Protein AF-A0A1S8SUA6-F1 (afdb_monomer_lite)

Secondary structure (DSSP, 8-state):
----PPPPPP-PPPP-SSS--TTS--------SS-----S-------SS-SS---------------------------------------TTSS-S-TT-PPPPBTTB-----------HHHHHHHHHHHHHSSSTT--HHHHHHHHHHHHHHHHHHHT--

Foldseek 3Di:
DDDDDDDDDDDPDDDDPPDDDPPDPDPPPDPPPDPPPDPDDDQADDDPVDPDDGDGPPDDDDDDDDDDDDDDDDDDDDDDDDDDDPPVPVPCVPPPPPVPPAQDADPPHGPPDDDDDDDDPVVVVVLVVCCVPDPDVPDDSVNVVVVVVVVVVVVVVVVVVD

Sequence (162 aa):
MNITTKKSKSKDQVKDDFSINEDEELDVSEFCDGEAKIEGELLRSFSFDSSDEPTEIFTNSATTSSITPNKVISTNDTSFNSAAHKDDILDHRTQKANPNGRTPSVDGEAFDMVRSYTLRRSTVRILGKIKVIHNDDNVYLNTIVDEAIRYYYEYLKNNLKE

Radius of gyration: 32.97 Å; chains: 1; bounding box: 61×47×100 Å

pLDDT: mean 71.67, std 18.87, range [33.62, 98.0]

Structure (mmCIF, N/CA/C/O backbone):
data_AF-A0A1S8SUA6-F1
#
_entry.id   AF-A0A1S8SUA6-F1
#
loop_
_atom_site.group_PDB
_atom_site.id
_atom_site.type_symbol
_atom_site.label_atom_id
_atom_site.label_alt_id
_atom_site.label_comp_id
_atom_site.label_asym_id
_atom_site.label_entity_id
_atom_site.label_seq_id
_atom_site.pdbx_PDB_ins_code
_atom_site.Cartn_x
_atom_site.Cartn_y
_atom_site.Cartn_z
_atom_site.occupancy
_atom_site.B_iso_or_equiv
_atom_site.auth_seq_id
_atom_site.auth_comp_id
_atom_site.auth_asym_id
_atom_site.auth_atom_id
_atom_site.pdbx_PDB_model_num
ATOM 1 N N . MET A 1 1 ? 31.626 5.457 47.640 1.00 42.56 1 MET A N 1
ATOM 2 C CA . MET A 1 1 ? 30.640 5.180 46.573 1.00 42.56 1 MET A CA 1
ATOM 3 C C . MET A 1 1 ? 31.157 3.990 45.779 1.00 42.56 1 MET A C 1
ATOM 5 O O . MET A 1 1 ? 32.195 4.124 45.149 1.00 42.56 1 MET A O 1
ATOM 9 N N . ASN A 1 2 ? 30.513 2.824 45.880 1.00 41.81 2 ASN A N 1
ATOM 10 C CA . ASN A 1 2 ? 30.948 1.618 45.166 1.00 41.81 2 ASN A CA 1
ATOM 11 C C . ASN A 1 2 ? 30.304 1.582 43.780 1.00 41.81 2 ASN A C 1
ATOM 13 O O . ASN A 1 2 ? 29.083 1.521 43.664 1.00 41.81 2 ASN A O 1
ATOM 17 N N . ILE A 1 3 ? 31.135 1.631 42.743 1.00 50.88 3 ILE A N 1
ATOM 18 C CA . ILE A 1 3 ? 30.717 1.640 41.343 1.00 50.88 3 ILE A CA 1
ATOM 19 C C . ILE A 1 3 ? 30.791 0.197 40.838 1.00 50.88 3 ILE A C 1
ATOM 21 O O . ILE A 1 3 ? 31.875 -0.343 40.633 1.00 50.88 3 ILE A O 1
ATOM 25 N N . THR A 1 4 ? 29.646 -0.463 40.680 1.00 53.03 4 THR A N 1
ATOM 26 C CA . THR A 1 4 ? 29.578 -1.807 40.091 1.00 53.03 4 THR A CA 1
ATOM 27 C C . THR A 1 4 ? 29.462 -1.694 38.573 1.00 53.03 4 THR A C 1
ATOM 29 O O . THR A 1 4 ? 28.428 -1.258 38.061 1.00 53.03 4 THR A O 1
ATOM 32 N N . THR A 1 5 ? 30.497 -2.094 37.837 1.00 57.16 5 THR A N 1
ATOM 33 C CA . THR A 1 5 ? 30.462 -2.197 36.372 1.00 57.16 5 THR A CA 1
ATOM 34 C C . THR A 1 5 ? 29.790 -3.509 35.952 1.00 57.16 5 THR A C 1
ATOM 36 O O . THR A 1 5 ? 30.146 -4.595 36.410 1.00 57.16 5 THR A O 1
ATOM 39 N N . LYS A 1 6 ? 28.766 -3.423 35.093 1.00 61.06 6 LYS A N 1
ATOM 40 C CA . LYS A 1 6 ? 28.078 -4.596 34.529 1.00 61.06 6 LYS A CA 1
ATOM 41 C C . LYS A 1 6 ? 28.933 -5.188 33.402 1.00 61.06 6 LYS A C 1
ATOM 43 O O . LYS A 1 6 ? 29.323 -4.464 32.492 1.00 61.06 6 LYS A O 1
ATOM 48 N N . LYS A 1 7 ? 29.207 -6.497 33.450 1.00 62.22 7 LYS A N 1
ATOM 49 C CA . LYS A 1 7 ? 29.920 -7.228 32.388 1.00 62.22 7 LYS A CA 1
ATOM 50 C C . LYS A 1 7 ? 29.068 -7.279 31.112 1.00 62.22 7 LYS A C 1
ATOM 52 O O . LYS A 1 7 ? 27.907 -7.688 31.169 1.00 62.22 7 LYS A O 1
ATOM 57 N N . SER A 1 8 ? 29.633 -6.865 29.978 1.00 64.44 8 SER A N 1
ATOM 58 C CA . SER A 1 8 ? 29.019 -7.001 28.654 1.00 64.44 8 SER A CA 1
ATOM 59 C C . SER A 1 8 ? 29.041 -8.467 28.209 1.00 64.44 8 SER A C 1
ATOM 61 O O . SER A 1 8 ? 30.018 -9.182 28.429 1.00 64.44 8 SER A O 1
ATOM 63 N N . LYS A 1 9 ? 27.945 -8.934 27.602 1.00 63.47 9 LYS A N 1
ATOM 64 C CA . LYS A 1 9 ? 27.905 -10.241 26.935 1.00 63.47 9 LYS A CA 1
ATOM 65 C C . LYS A 1 9 ? 28.775 -10.171 25.678 1.00 63.47 9 LYS A C 1
ATOM 67 O O . LYS A 1 9 ? 28.664 -9.202 24.926 1.00 63.47 9 LYS A O 1
ATOM 72 N N . SER A 1 10 ? 29.630 -11.170 25.468 1.00 62.88 10 SER A N 1
ATOM 73 C CA . SER A 1 10 ? 30.384 -11.326 24.224 1.00 62.88 10 SER A CA 1
ATOM 74 C C . SER A 1 10 ? 29.406 -11.439 23.056 1.00 62.88 10 SER A C 1
ATOM 76 O O . SER A 1 10 ? 28.459 -12.223 23.101 1.00 62.88 10 SER A O 1
ATOM 78 N N . LYS A 1 11 ? 29.611 -10.604 22.037 1.00 63.66 11 LYS A N 1
ATOM 79 C CA . LYS A 1 11 ? 28.944 -10.717 20.741 1.00 63.66 11 LYS A CA 1
ATOM 80 C C . LYS A 1 11 ? 29.489 -11.983 20.085 1.00 63.66 11 LYS A C 1
ATOM 82 O O . LYS A 1 11 ? 30.653 -11.993 19.693 1.00 63.66 11 LYS A O 1
ATOM 87 N N . ASP A 1 12 ? 28.677 -13.028 19.985 1.00 65.69 12 ASP A N 1
ATOM 88 C CA . ASP A 1 12 ? 28.942 -14.066 18.995 1.00 65.69 12 ASP A CA 1
ATOM 89 C C . ASP A 1 12 ? 28.887 -13.381 17.626 1.00 65.69 12 ASP A C 1
ATOM 91 O O . ASP A 1 12 ? 27.911 -12.699 17.297 1.00 65.69 12 ASP A O 1
ATOM 95 N N . GLN A 1 13 ? 29.994 -13.456 16.888 1.00 66.94 13 GLN A N 1
ATOM 96 C CA . GLN A 1 13 ? 30.097 -12.904 15.543 1.00 66.94 13 GLN A CA 1
ATOM 97 C C . GLN A 1 13 ? 29.067 -13.634 14.675 1.00 66.94 13 GLN A C 1
ATOM 99 O O . GLN A 1 13 ? 29.136 -14.853 14.513 1.00 66.94 13 GLN A O 1
ATOM 104 N N . VAL A 1 14 ? 28.084 -12.898 14.158 1.00 71.69 14 VAL A N 1
ATOM 105 C CA . VAL A 1 14 ? 27.184 -13.409 13.123 1.00 71.69 14 VAL A CA 1
ATOM 106 C C . VAL A 1 14 ? 28.064 -13.710 11.913 1.00 71.69 14 VAL A C 1
ATOM 108 O O . VAL A 1 14 ? 28.778 -12.817 11.461 1.00 71.69 14 VAL A O 1
ATOM 111 N N . LYS A 1 15 ? 28.075 -14.963 11.445 1.00 74.88 15 LYS A N 1
ATOM 112 C CA . LYS A 1 15 ? 28.763 -15.312 10.199 1.00 74.88 15 LYS A CA 1
ATOM 113 C C . LYS A 1 15 ? 28.097 -14.545 9.060 1.00 74.88 15 LYS A C 1
ATOM 115 O O . LYS A 1 15 ? 26.874 -14.574 8.933 1.00 74.88 15 LYS A O 1
ATOM 120 N N . ASP A 1 16 ? 28.906 -13.795 8.326 1.00 75.62 16 ASP A N 1
ATOM 121 C CA . ASP A 1 16 ? 28.473 -13.059 7.150 1.00 75.62 16 ASP A CA 1
ATOM 122 C C . ASP A 1 16 ? 28.481 -14.015 5.957 1.00 75.62 16 ASP A C 1
ATOM 124 O O . ASP A 1 16 ? 29.531 -14.299 5.391 1.00 75.62 16 ASP A O 1
ATOM 128 N N . ASP A 1 17 ? 27.308 -14.553 5.627 1.00 78.69 17 ASP A N 1
ATOM 129 C CA . ASP A 1 17 ? 27.114 -15.437 4.473 1.00 78.69 17 ASP A CA 1
ATOM 130 C C . ASP A 1 17 ? 26.848 -14.635 3.173 1.00 78.69 17 ASP A C 1
ATOM 132 O O . ASP A 1 17 ? 26.468 -15.216 2.157 1.00 78.69 17 ASP A O 1
ATOM 136 N N . PHE A 1 18 ? 26.991 -13.300 3.192 1.00 76.25 18 PHE A N 1
ATOM 137 C CA . PHE A 1 18 ? 26.746 -12.420 2.038 1.00 76.25 18 PHE A CA 1
ATOM 138 C C . PHE A 1 18 ? 28.018 -11.818 1.436 1.00 76.25 18 PHE A C 1
ATOM 140 O O . PHE A 1 18 ? 27.951 -11.213 0.364 1.00 76.25 18 PHE A O 1
ATOM 147 N N . SER A 1 19 ? 29.165 -11.946 2.103 1.00 76.12 19 SER A N 1
ATOM 148 C CA . SER A 1 19 ? 30.436 -11.493 1.546 1.00 76.12 19 SER A CA 1
ATOM 149 C C . SER A 1 19 ? 30.864 -12.422 0.412 1.00 76.12 19 SER A C 1
ATOM 151 O O . SER A 1 19 ? 30.968 -13.632 0.607 1.00 76.12 19 SER A O 1
ATOM 153 N N . ILE A 1 20 ? 31.128 -11.854 -0.762 1.00 71.44 20 ILE A N 1
ATOM 154 C CA . ILE A 1 20 ? 31.700 -12.593 -1.885 1.00 71.44 20 ILE A CA 1
ATOM 155 C C . ILE A 1 20 ? 33.173 -12.903 -1.578 1.00 71.44 20 ILE A C 1
ATOM 157 O O . ILE A 1 20 ? 33.940 -12.000 -1.244 1.00 71.44 20 ILE A O 1
ATOM 161 N N . ASN A 1 21 ? 33.559 -14.179 -1.627 1.00 72.38 21 ASN A N 1
ATOM 162 C CA . ASN A 1 21 ? 34.964 -14.564 -1.533 1.00 72.38 21 ASN A CA 1
ATOM 163 C C . ASN A 1 21 ? 35.607 -14.293 -2.892 1.00 72.38 21 ASN A C 1
ATOM 165 O O . ASN A 1 21 ? 35.329 -14.997 -3.856 1.00 72.38 21 ASN A O 1
ATOM 169 N N . GLU A 1 22 ? 36.462 -13.275 -2.971 1.00 68.88 22 GLU A N 1
ATOM 170 C CA . GLU A 1 22 ? 37.188 -12.935 -4.206 1.00 68.88 22 GLU A CA 1
ATOM 171 C C . GLU A 1 22 ? 38.165 -14.046 -4.647 1.00 68.88 22 GLU A C 1
ATOM 173 O O . GLU A 1 22 ? 38.602 -14.056 -5.794 1.00 68.88 22 GLU A O 1
ATOM 178 N N . ASP A 1 23 ? 38.457 -15.002 -3.758 1.00 72.69 23 ASP A N 1
ATOM 179 C CA . ASP A 1 23 ? 39.309 -16.167 -4.015 1.00 72.69 23 ASP A CA 1
ATOM 180 C C . ASP A 1 23 ? 38.529 -17.413 -4.494 1.00 72.69 23 ASP A C 1
ATOM 182 O O . ASP A 1 23 ? 39.141 -18.431 -4.821 1.00 72.69 23 ASP A O 1
ATOM 186 N N . GLU A 1 24 ? 37.188 -17.376 -4.511 1.00 68.50 24 GLU A N 1
ATOM 187 C CA . GLU A 1 24 ? 36.378 -18.450 -5.097 1.00 68.50 24 GLU A CA 1
ATOM 188 C C . GLU A 1 24 ? 36.282 -18.245 -6.612 1.00 68.50 24 GLU A C 1
ATOM 190 O O . GLU A 1 24 ? 35.724 -17.263 -7.101 1.00 68.50 24 GLU A O 1
ATOM 195 N N . GLU A 1 25 ? 36.845 -19.193 -7.361 1.00 65.75 25 GLU A N 1
ATOM 196 C CA . GLU A 1 25 ? 36.765 -19.261 -8.817 1.00 65.75 25 GLU A CA 1
ATOM 197 C C . GLU A 1 25 ? 35.296 -19.484 -9.217 1.00 65.75 25 GLU A C 1
ATOM 199 O O . GLU A 1 25 ? 34.769 -20.596 -9.192 1.00 65.75 25 GLU A O 1
ATOM 204 N N . LEU A 1 26 ? 34.590 -18.387 -9.491 1.00 63.94 26 LEU A N 1
ATOM 205 C CA . LEU A 1 26 ? 33.241 -18.416 -10.035 1.00 63.94 26 LEU A CA 1
ATOM 206 C C . LEU A 1 26 ? 33.322 -18.890 -11.488 1.00 63.94 26 LEU A C 1
ATOM 208 O O . LEU A 1 26 ? 34.063 -18.304 -12.279 1.00 63.94 26 LEU A O 1
ATOM 212 N N . ASP A 1 27 ? 32.503 -19.876 -11.858 1.00 62.91 27 ASP A N 1
ATOM 213 C CA . ASP A 1 27 ? 32.168 -20.138 -13.259 1.00 62.91 27 ASP A CA 1
ATOM 214 C C . ASP A 1 27 ? 31.443 -18.899 -13.809 1.00 62.91 27 ASP A C 1
ATOM 216 O O . ASP A 1 27 ? 30.215 -18.767 -13.762 1.00 62.91 27 ASP A O 1
ATOM 220 N N . VAL A 1 28 ? 32.224 -17.932 -14.291 1.00 62.66 28 VAL A N 1
ATOM 221 C CA . VAL A 1 28 ? 31.728 -16.806 -15.069 1.00 62.66 28 VAL A CA 1
ATOM 222 C C . VAL A 1 28 ? 31.131 -17.414 -16.328 1.00 62.66 28 VAL A C 1
ATOM 224 O O . VAL A 1 28 ? 31.843 -17.937 -17.181 1.00 62.66 28 VAL A O 1
ATOM 227 N N . SER A 1 29 ? 29.804 -17.374 -16.436 1.00 58.72 29 SER A N 1
ATOM 228 C CA . SER A 1 29 ? 29.119 -17.664 -17.694 1.00 58.72 29 SER A CA 1
ATOM 229 C C . SER A 1 29 ? 29.459 -16.549 -18.678 1.00 58.72 29 SER A C 1
ATOM 231 O O . SER A 1 29 ? 28.743 -15.556 -18.795 1.00 58.72 29 SER A O 1
ATOM 233 N N . GLU A 1 30 ? 30.612 -16.677 -19.323 1.00 60.75 30 GLU A N 1
ATOM 234 C CA . GLU A 1 30 ? 31.035 -15.812 -20.407 1.00 60.75 30 GLU A CA 1
ATOM 235 C C . GLU A 1 30 ? 30.127 -16.098 -21.606 1.00 60.75 30 GLU A C 1
ATOM 237 O O . GLU A 1 30 ? 29.995 -17.238 -22.059 1.00 60.75 30 GLU A O 1
ATOM 242 N N . PHE A 1 31 ? 29.448 -15.065 -22.103 1.00 61.28 31 PHE A N 1
ATOM 243 C CA . PHE A 1 31 ? 28.787 -15.155 -23.396 1.00 61.28 31 PHE A CA 1
ATOM 244 C C . PHE A 1 31 ? 29.890 -15.323 -24.439 1.00 61.28 31 PHE A C 1
ATOM 246 O O . PHE A 1 31 ? 30.657 -14.396 -24.682 1.00 61.28 31 PHE A O 1
ATOM 253 N N . CYS A 1 32 ? 30.013 -16.517 -25.019 1.00 60.25 32 CYS A N 1
ATOM 254 C CA . CYS A 1 32 ? 30.946 -16.728 -26.114 1.00 60.25 32 CYS A CA 1
ATOM 255 C C . CYS A 1 32 ? 30.524 -15.845 -27.295 1.00 60.25 32 CYS A C 1
ATOM 257 O O . CYS A 1 32 ? 29.501 -16.110 -27.927 1.00 60.25 32 CYS A O 1
ATOM 259 N N . ASP A 1 33 ? 31.317 -14.819 -27.605 1.00 60.75 33 ASP A N 1
ATOM 260 C CA . ASP A 1 33 ? 31.206 -14.072 -28.857 1.00 60.75 33 ASP A CA 1
ATOM 261 C C . ASP A 1 33 ? 31.666 -14.977 -30.007 1.00 60.75 33 ASP A C 1
ATOM 263 O O . ASP A 1 33 ? 32.841 -15.073 -30.363 1.00 60.75 33 ASP A O 1
ATOM 267 N N . GLY A 1 34 ? 30.707 -15.713 -30.554 1.00 65.25 34 GLY A N 1
ATOM 268 C CA . GLY A 1 34 ? 30.869 -16.624 -31.673 1.00 65.25 34 GLY A CA 1
ATOM 269 C C . GLY A 1 34 ? 29.546 -17.317 -31.955 1.00 65.25 34 GLY A C 1
ATOM 270 O O . GLY A 1 34 ? 28.743 -17.520 -31.045 1.00 65.25 34 GLY A O 1
ATOM 271 N N . GLU A 1 35 ? 29.288 -17.657 -33.219 1.00 65.44 35 GLU A N 1
ATOM 272 C CA . GLU A 1 35 ? 28.088 -18.410 -33.583 1.00 65.44 35 GLU A CA 1
ATOM 273 C C . GLU A 1 35 ? 28.020 -19.679 -32.728 1.00 65.44 35 GLU A C 1
ATOM 275 O O . GLU A 1 35 ? 28.875 -20.565 -32.832 1.00 65.44 35 GLU A O 1
ATOM 280 N N . ALA A 1 36 ? 27.021 -19.746 -31.844 1.00 64.31 36 ALA A N 1
ATOM 281 C CA . ALA A 1 36 ? 26.780 -20.931 -31.049 1.00 64.31 36 ALA A CA 1
ATOM 282 C C . ALA A 1 36 ? 26.624 -22.100 -32.021 1.00 64.31 36 ALA A C 1
ATOM 284 O O . ALA A 1 36 ? 25.762 -22.085 -32.904 1.00 64.31 36 ALA A O 1
ATOM 285 N N . LYS A 1 37 ? 27.475 -23.117 -31.884 1.00 66.88 37 LYS A N 1
ATOM 286 C CA . LYS A 1 37 ? 27.320 -24.360 -32.631 1.00 66.88 37 LYS A CA 1
ATOM 287 C C . LYS A 1 37 ? 26.146 -25.113 -32.016 1.00 66.88 37 LYS A C 1
ATOM 289 O O . LYS A 1 37 ? 26.324 -25.970 -31.158 1.00 66.88 37 LYS A O 1
ATOM 294 N N . ILE A 1 38 ? 24.937 -24.706 -32.386 1.00 71.38 38 ILE A N 1
ATOM 295 C CA . ILE A 1 38 ? 23.703 -25.320 -31.912 1.00 71.38 38 ILE A CA 1
ATOM 296 C C . ILE A 1 38 ? 23.584 -26.657 -32.645 1.00 71.38 38 ILE A C 1
ATOM 298 O O . ILE A 1 38 ? 23.389 -26.693 -33.859 1.00 71.38 38 ILE A O 1
ATOM 302 N N . GLU A 1 39 ? 23.757 -27.765 -31.928 1.00 78.06 39 GLU A N 1
ATOM 303 C CA . GLU A 1 39 ? 23.459 -29.088 -32.472 1.00 78.06 39 GLU A CA 1
ATOM 304 C C . GLU A 1 39 ? 21.936 -29.227 -32.615 1.00 78.06 39 GLU A C 1
ATOM 306 O O . GLU A 1 39 ? 21.202 -29.234 -31.629 1.00 78.06 39 GLU A O 1
ATOM 311 N N . GLY A 1 40 ? 21.450 -29.288 -33.856 1.00 74.56 40 GLY A N 1
ATOM 312 C CA . GLY A 1 40 ? 20.028 -29.423 -34.169 1.00 74.56 40 GLY A CA 1
ATOM 313 C C . GLY A 1 40 ? 19.704 -29.016 -35.606 1.00 74.56 40 GLY A C 1
ATOM 314 O O . GLY A 1 40 ? 20.490 -28.341 -36.268 1.00 74.56 40 GLY A O 1
ATOM 315 N N . GLU A 1 41 ? 18.544 -29.440 -36.105 1.00 80.00 41 GLU A N 1
ATOM 316 C CA . GLU A 1 41 ? 18.020 -28.987 -37.397 1.00 80.00 41 GLU A CA 1
ATOM 317 C C . GLU A 1 41 ? 17.271 -27.660 -37.200 1.00 80.00 41 GLU A C 1
ATOM 319 O O . GLU A 1 41 ? 16.347 -27.571 -36.388 1.00 80.00 41 GLU A O 1
ATOM 324 N N . LEU A 1 42 ? 17.682 -26.611 -37.917 1.00 77.00 42 LEU A N 1
ATOM 325 C CA . LEU A 1 42 ? 17.016 -25.310 -37.879 1.00 77.00 42 LEU A CA 1
ATOM 326 C C . LEU A 1 42 ? 15.617 -25.432 -38.492 1.00 77.00 42 LEU A C 1
ATOM 328 O O . LEU A 1 42 ? 15.482 -25.644 -39.693 1.00 77.00 42 LEU A O 1
ATOM 332 N N . LEU A 1 43 ? 14.579 -25.247 -37.678 1.00 78.50 43 LEU A N 1
ATOM 333 C CA . LEU A 1 43 ? 13.194 -25.344 -38.147 1.00 78.50 43 LEU A CA 1
ATOM 334 C C . LEU A 1 43 ? 12.691 -24.044 -38.789 1.00 78.50 43 LEU A C 1
ATOM 336 O O . LEU A 1 43 ? 11.890 -24.083 -39.719 1.00 78.50 43 LEU A O 1
ATOM 340 N N . ARG A 1 44 ? 13.123 -22.881 -38.281 1.00 70.81 44 ARG A N 1
ATOM 341 C CA . ARG A 1 44 ? 12.646 -21.566 -38.733 1.00 70.81 44 ARG A CA 1
ATOM 342 C C . ARG A 1 44 ? 13.612 -20.454 -38.334 1.00 70.81 44 ARG A C 1
ATOM 344 O O . ARG A 1 44 ? 14.172 -20.487 -37.242 1.00 70.81 44 ARG A O 1
ATOM 351 N N . SER A 1 45 ? 13.743 -19.439 -39.183 1.00 75.44 45 SER A N 1
ATOM 352 C CA . SER A 1 45 ? 14.466 -18.192 -38.902 1.00 75.44 45 SER A CA 1
ATOM 353 C C . SER A 1 45 ? 13.622 -16.991 -39.319 1.00 75.44 45 SER A C 1
ATOM 355 O O . SER A 1 45 ? 12.833 -17.096 -40.255 1.00 75.44 45 SER A O 1
ATOM 357 N N . PHE A 1 46 ? 13.808 -15.844 -38.670 1.00 76.88 46 PHE A N 1
ATOM 358 C CA . PHE A 1 46 ? 13.236 -14.570 -39.108 1.00 76.88 46 PHE A CA 1
ATOM 359 C C . PHE A 1 46 ? 14.349 -13.528 -39.254 1.00 76.88 46 PHE A C 1
ATOM 361 O O . PHE A 1 46 ? 15.339 -13.569 -38.526 1.00 76.88 46 PHE A O 1
ATOM 368 N N . SER A 1 47 ? 14.198 -12.619 -40.216 1.00 75.44 47 SER A N 1
ATOM 369 C CA . SER A 1 47 ? 15.120 -11.506 -40.458 1.00 75.44 47 SER A CA 1
ATOM 370 C C . SER A 1 47 ? 14.327 -10.207 -40.524 1.00 75.44 47 SER A C 1
ATOM 372 O O . SER A 1 47 ? 13.248 -10.179 -41.111 1.00 75.44 47 SER A O 1
ATOM 374 N N . PHE A 1 48 ? 14.864 -9.145 -39.924 1.00 64.44 48 PHE A N 1
ATOM 375 C CA . PHE A 1 48 ? 14.238 -7.820 -39.898 1.00 64.44 48 PHE A CA 1
ATOM 376 C C . PHE A 1 48 ? 14.536 -6.971 -41.143 1.00 64.44 48 PHE A C 1
ATOM 378 O O . PHE A 1 48 ? 13.871 -5.962 -41.347 1.00 64.44 48 PHE A O 1
ATOM 385 N N . ASP A 1 49 ? 15.487 -7.386 -41.986 1.00 68.50 49 ASP A N 1
ATOM 386 C CA . ASP A 1 49 ? 15.855 -6.658 -43.214 1.00 68.50 49 ASP A CA 1
ATOM 387 C C . ASP A 1 49 ? 15.025 -7.072 -44.444 1.00 68.50 49 ASP A C 1
ATOM 389 O O . ASP A 1 49 ? 15.167 -6.502 -45.526 1.00 68.50 49 ASP A O 1
ATOM 393 N N . SER A 1 50 ? 14.147 -8.069 -44.300 1.00 60.81 50 SER A N 1
ATOM 394 C CA . SER A 1 50 ? 13.202 -8.484 -45.338 1.00 60.81 50 SER A CA 1
ATOM 395 C C . SER A 1 50 ? 11.866 -7.785 -45.111 1.00 60.81 50 SER A C 1
ATOM 397 O O . SER A 1 50 ? 11.205 -8.021 -44.105 1.00 60.81 50 SER A O 1
ATOM 399 N N . SER A 1 51 ? 11.455 -6.948 -46.061 1.00 65.06 51 SER A N 1
ATOM 400 C CA . SER A 1 51 ? 10.168 -6.238 -46.044 1.00 65.06 51 SER A CA 1
ATOM 401 C C . SER A 1 51 ? 8.935 -7.145 -46.212 1.00 65.06 51 SER A C 1
ATOM 403 O O . SER A 1 51 ? 7.828 -6.618 -46.240 1.00 65.06 51 SER A O 1
ATOM 405 N N . ASP A 1 52 ? 9.083 -8.466 -46.324 1.00 61.59 52 ASP A N 1
ATOM 406 C CA . ASP A 1 52 ? 7.954 -9.383 -46.512 1.00 61.59 52 ASP A CA 1
ATOM 407 C C . ASP A 1 52 ? 7.974 -10.565 -45.532 1.00 61.59 52 ASP A C 1
ATOM 409 O O . ASP A 1 52 ? 9.036 -11.008 -45.083 1.00 61.59 52 ASP A O 1
ATOM 413 N N . GLU A 1 53 ? 6.747 -11.006 -45.225 1.00 62.31 53 GLU A N 1
ATOM 414 C CA . GLU A 1 53 ? 6.252 -11.980 -44.241 1.00 62.31 53 GLU A CA 1
ATOM 415 C C . GLU A 1 53 ? 7.152 -13.182 -43.882 1.00 62.31 53 GLU A C 1
ATOM 417 O O . GLU A 1 53 ? 7.956 -13.654 -44.688 1.00 62.31 53 GLU A O 1
ATOM 422 N N . PRO A 1 54 ? 6.987 -13.747 -42.664 1.00 55.19 54 PRO A N 1
ATOM 423 C CA . PRO A 1 54 ? 7.807 -14.858 -42.198 1.00 55.19 54 PRO A CA 1
ATOM 424 C C . PRO A 1 54 ? 7.664 -16.091 -43.102 1.00 55.19 54 PRO A C 1
ATOM 426 O O . PRO A 1 54 ? 6.605 -16.712 -43.174 1.00 55.19 54 PRO A O 1
ATOM 429 N N . THR A 1 55 ? 8.763 -16.496 -43.734 1.00 55.59 55 THR A N 1
ATOM 430 C CA . THR A 1 55 ? 8.839 -17.698 -44.567 1.00 55.59 55 THR A CA 1
ATOM 431 C C . THR A 1 55 ? 8.809 -18.969 -43.709 1.00 55.59 55 THR A C 1
ATOM 433 O O . THR A 1 55 ? 9.727 -19.259 -42.943 1.00 55.59 55 THR A O 1
ATOM 436 N N . GLU A 1 56 ? 7.730 -19.748 -43.828 1.00 55.53 56 GLU A N 1
ATOM 437 C CA . GLU A 1 56 ? 7.657 -21.131 -43.337 1.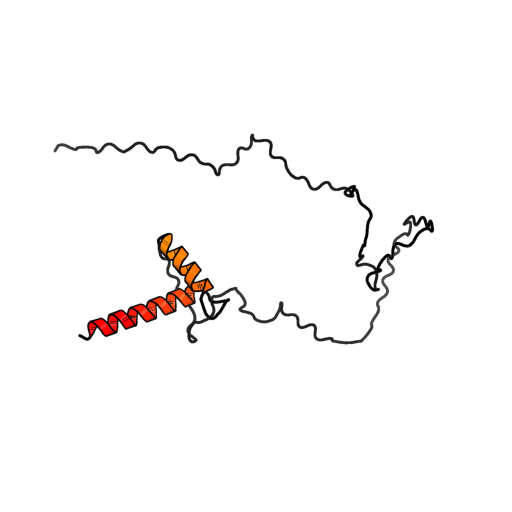00 55.53 56 GLU A CA 1
ATOM 438 C C . GLU A 1 56 ? 8.491 -22.022 -44.275 1.00 55.53 56 GLU A C 1
ATOM 440 O O . GLU A 1 56 ? 8.148 -22.199 -45.448 1.00 55.53 56 GLU A O 1
ATOM 445 N N . ILE A 1 57 ? 9.603 -22.580 -43.789 1.00 52.84 57 ILE A N 1
ATOM 446 C CA . ILE A 1 57 ? 10.383 -23.565 -44.546 1.00 52.84 57 ILE A CA 1
ATOM 447 C C . ILE A 1 57 ? 9.685 -24.918 -44.377 1.00 52.84 57 ILE A C 1
ATOM 449 O O . ILE A 1 57 ? 9.883 -25.614 -43.385 1.00 52.84 57 ILE A O 1
ATOM 453 N N . PHE A 1 58 ? 8.843 -25.303 -45.337 1.00 43.25 58 PHE A N 1
ATOM 454 C CA . PHE A 1 58 ? 8.306 -26.662 -45.378 1.00 43.25 58 PHE A CA 1
ATOM 455 C C . PHE A 1 58 ? 9.417 -27.631 -45.796 1.00 43.25 58 PHE A C 1
ATOM 457 O O . PHE A 1 58 ? 9.873 -27.628 -46.941 1.00 43.25 58 PHE A O 1
ATOM 464 N N . THR A 1 59 ? 9.850 -28.478 -44.864 1.00 39.81 59 THR A N 1
ATOM 465 C CA . THR A 1 59 ? 10.793 -29.566 -45.117 1.00 39.81 59 THR A CA 1
ATOM 466 C C . THR A 1 59 ? 10.134 -30.646 -45.968 1.00 39.81 59 THR A C 1
ATOM 468 O O . THR A 1 59 ? 9.511 -31.569 -45.462 1.00 39.81 59 THR A O 1
ATOM 471 N N . ASN A 1 60 ? 10.308 -30.559 -47.287 1.00 41.44 60 ASN A N 1
ATOM 472 C CA . ASN A 1 60 ? 10.191 -31.708 -48.178 1.00 41.44 60 ASN A CA 1
ATOM 473 C C . ASN A 1 60 ? 11.384 -31.721 -49.139 1.00 41.44 60 ASN A C 1
ATOM 475 O O . ASN A 1 60 ? 11.440 -30.965 -50.099 1.00 41.44 60 ASN A O 1
ATOM 479 N N . SER A 1 61 ? 12.336 -32.588 -48.792 1.00 40.75 61 SER A N 1
ATOM 480 C CA . SER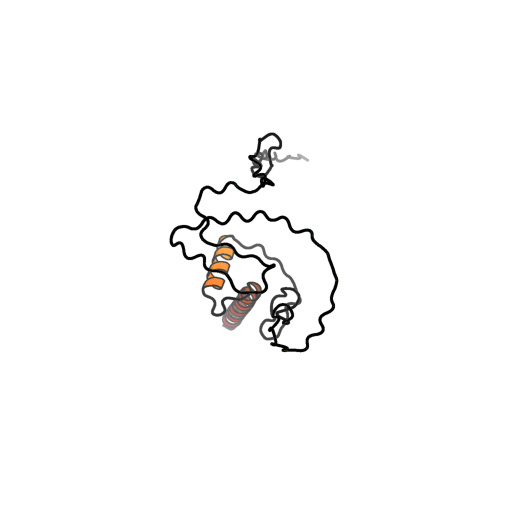 A 1 61 ? 13.397 -33.214 -49.589 1.00 40.75 61 SER A CA 1
ATOM 481 C C . SER A 1 61 ? 13.938 -32.489 -50.837 1.00 40.75 61 SER A C 1
ATOM 483 O O . SER A 1 61 ? 13.276 -32.375 -51.863 1.00 40.75 61 SER A O 1
ATOM 485 N N . ALA A 1 62 ? 15.240 -32.194 -50.747 1.00 42.91 62 ALA A N 1
ATOM 486 C CA . ALA A 1 62 ? 16.219 -32.063 -51.824 1.00 42.91 62 ALA A CA 1
ATOM 487 C C . ALA A 1 62 ? 15.985 -30.959 -52.868 1.00 42.91 62 ALA A C 1
ATOM 489 O O . ALA A 1 62 ? 15.308 -31.163 -53.866 1.00 42.91 62 ALA A O 1
ATOM 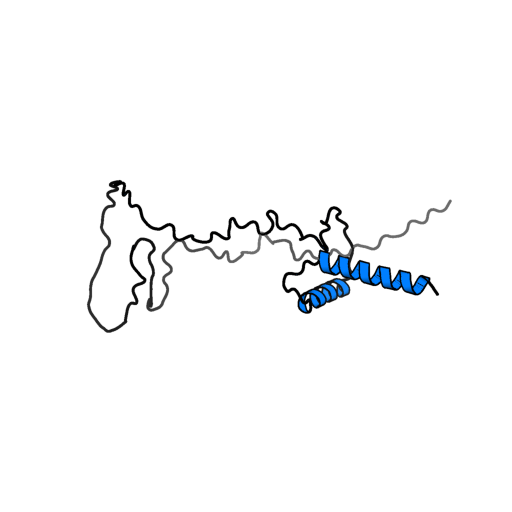490 N N . THR A 1 63 ? 16.722 -29.851 -52.735 1.00 33.62 63 THR A N 1
ATOM 491 C CA . THR A 1 63 ? 17.614 -29.359 -53.802 1.00 33.62 63 THR A CA 1
ATOM 492 C C . THR A 1 63 ? 18.671 -28.441 -53.188 1.00 33.62 63 THR A C 1
ATOM 494 O O . THR A 1 63 ? 18.376 -27.449 -52.531 1.00 33.62 63 THR A O 1
ATOM 497 N N . THR A 1 64 ? 19.924 -28.819 -53.409 1.00 46.50 64 THR A N 1
ATOM 498 C CA . THR A 1 64 ? 21.137 -28.032 -53.198 1.00 46.50 64 THR A CA 1
ATOM 499 C C . THR A 1 64 ? 21.035 -26.645 -53.829 1.00 46.50 64 THR A C 1
ATOM 501 O O . THR A 1 64 ? 20.971 -26.544 -55.051 1.00 46.50 64 THR A O 1
ATOM 504 N N . SER A 1 65 ? 21.138 -25.597 -53.018 1.00 36.03 65 SER A N 1
ATOM 505 C CA . SER A 1 65 ? 21.508 -24.262 -53.490 1.00 36.03 65 SER A CA 1
ATOM 506 C C . SER A 1 65 ? 22.443 -23.629 -52.471 1.00 36.03 65 SER A C 1
ATOM 508 O O . SER A 1 65 ? 22.026 -23.086 -51.454 1.00 36.03 65 SER A O 1
ATOM 510 N N . SER A 1 66 ? 23.737 -23.745 -52.750 1.00 44.78 66 SER A N 1
ATOM 511 C CA . SER A 1 66 ? 24.786 -22.931 -52.152 1.00 44.78 66 SER A CA 1
ATOM 512 C C . SER A 1 66 ? 24.480 -21.453 -52.395 1.00 44.78 66 SER A C 1
ATOM 514 O O . SER A 1 66 ? 24.501 -21.011 -53.545 1.00 44.78 66 SER A O 1
ATOM 516 N N . ILE A 1 67 ? 24.233 -20.685 -51.339 1.00 40.31 67 ILE A N 1
ATOM 517 C CA . ILE A 1 67 ? 24.221 -19.224 -51.421 1.00 40.31 67 ILE A CA 1
ATOM 518 C C . ILE A 1 67 ? 25.289 -18.722 -50.457 1.00 40.31 67 ILE A C 1
ATOM 520 O O . ILE A 1 67 ? 25.096 -18.664 -49.248 1.00 40.31 67 ILE A O 1
ATOM 524 N N . THR A 1 68 ? 26.455 -18.407 -51.011 1.00 46.56 68 THR A N 1
ATOM 525 C CA . THR A 1 68 ? 27.459 -17.568 -50.362 1.00 46.56 68 THR A CA 1
ATOM 526 C C . THR A 1 68 ? 26.973 -16.113 -50.399 1.00 46.56 68 THR A C 1
ATOM 528 O O . THR A 1 68 ? 26.565 -15.642 -51.465 1.00 46.56 68 THR A O 1
ATOM 531 N N . PRO A 1 69 ? 27.014 -15.352 -49.291 1.00 42.09 69 PRO A N 1
ATOM 532 C CA . PRO A 1 69 ? 26.669 -13.942 -49.325 1.00 42.09 69 PRO A CA 1
ATOM 533 C C . PRO A 1 69 ? 27.931 -13.135 -49.632 1.00 42.09 69 PRO A C 1
ATOM 535 O O . PRO A 1 69 ? 28.685 -12.769 -48.741 1.00 42.09 69 PRO A O 1
ATOM 538 N N . ASN A 1 70 ? 28.160 -12.833 -50.908 1.00 44.50 70 ASN A N 1
ATOM 539 C CA . ASN A 1 70 ? 29.029 -11.723 -51.287 1.00 44.50 70 ASN A CA 1
ATOM 540 C C . ASN A 1 70 ? 28.184 -10.705 -52.049 1.00 44.50 70 ASN A C 1
ATOM 542 O O . ASN A 1 70 ? 27.985 -10.825 -53.258 1.00 44.50 70 ASN A O 1
ATOM 546 N N . LYS A 1 71 ? 27.685 -9.685 -51.347 1.00 44.53 71 LYS A N 1
ATOM 547 C CA . LYS A 1 71 ? 27.195 -8.473 -52.002 1.00 44.53 71 LYS A CA 1
ATOM 548 C C . LYS A 1 71 ? 27.600 -7.242 -51.203 1.00 44.53 71 LYS A C 1
ATOM 550 O O . LYS A 1 71 ? 27.120 -6.986 -50.107 1.00 44.53 71 LYS A O 1
ATOM 555 N N . VAL A 1 72 ? 28.523 -6.516 -51.821 1.00 44.31 72 VAL A N 1
ATOM 556 C CA . VAL A 1 72 ? 29.024 -5.191 -51.468 1.00 44.31 72 VAL A CA 1
ATOM 557 C C . VAL A 1 72 ? 27.854 -4.241 -51.197 1.00 44.31 72 VAL A C 1
ATOM 559 O O . VAL A 1 72 ? 26.974 -4.076 -52.043 1.00 44.31 72 VAL A O 1
ATOM 562 N N . ILE A 1 73 ? 27.863 -3.616 -50.019 1.00 40.00 73 ILE A N 1
ATOM 563 C CA . ILE A 1 73 ? 26.939 -2.546 -49.641 1.00 40.00 73 ILE A CA 1
ATOM 564 C C . ILE A 1 73 ? 27.365 -1.279 -50.395 1.00 40.00 73 ILE A C 1
ATOM 566 O O . ILE A 1 73 ? 28.386 -0.672 -50.080 1.00 40.00 73 ILE A O 1
ATOM 570 N N . SER A 1 74 ? 26.589 -0.880 -51.403 1.00 46.22 74 SER A N 1
ATOM 571 C CA . SER A 1 74 ? 26.588 0.496 -51.909 1.00 46.22 74 SER A CA 1
ATOM 572 C C . SER A 1 74 ? 25.383 1.213 -51.315 1.00 46.22 74 SER A C 1
ATOM 574 O O . SER A 1 74 ? 24.245 0.936 -51.689 1.00 46.22 74 SER A O 1
ATOM 576 N N . THR A 1 75 ? 25.636 2.126 -50.380 1.00 40.97 75 THR A N 1
ATOM 577 C CA . THR A 1 75 ? 24.641 3.056 -49.842 1.00 40.97 75 THR A CA 1
ATOM 578 C C . THR A 1 75 ? 24.364 4.141 -50.876 1.00 40.97 75 THR A C 1
ATOM 580 O O . THR A 1 75 ? 25.141 5.084 -51.009 1.00 40.97 75 THR A O 1
ATOM 583 N N . ASN A 1 76 ? 23.264 4.009 -51.612 1.00 44.59 76 ASN A N 1
ATOM 584 C CA . ASN A 1 76 ? 22.678 5.132 -52.330 1.00 44.59 76 ASN A CA 1
ATOM 585 C C . ASN A 1 76 ? 21.389 5.523 -51.612 1.00 44.59 76 ASN A C 1
ATOM 587 O O . ASN A 1 76 ? 20.353 4.878 -51.782 1.00 44.59 76 ASN A O 1
ATOM 591 N N . ASP A 1 77 ? 21.487 6.581 -50.807 1.00 48.03 77 ASP A N 1
ATOM 592 C CA . ASP A 1 77 ? 20.351 7.284 -50.225 1.00 48.03 77 ASP A CA 1
ATOM 593 C C . ASP A 1 77 ? 19.382 7.681 -51.338 1.00 48.03 77 ASP A C 1
ATOM 595 O O . ASP A 1 77 ? 19.660 8.552 -52.165 1.00 48.03 77 ASP A O 1
ATOM 599 N N . THR A 1 78 ? 18.225 7.030 -51.365 1.00 40.38 78 THR A N 1
ATOM 600 C CA . THR A 1 78 ? 17.095 7.465 -52.178 1.00 40.38 78 THR A CA 1
ATOM 601 C C . THR A 1 78 ? 15.917 7.718 -51.256 1.00 40.38 78 THR A C 1
ATOM 603 O O . THR A 1 78 ? 15.293 6.817 -50.708 1.00 40.38 78 THR A O 1
ATOM 606 N N . SER A 1 79 ? 15.676 9.011 -51.051 1.00 48.38 79 SER A N 1
ATOM 607 C CA . SER A 1 79 ? 14.480 9.583 -50.449 1.00 48.38 79 SER A CA 1
ATOM 608 C C . SER A 1 79 ? 13.228 9.021 -51.126 1.00 48.38 79 SER A C 1
ATOM 610 O O . SER A 1 79 ? 12.986 9.283 -52.305 1.00 48.38 79 SER A O 1
ATOM 612 N N . PHE A 1 80 ? 12.413 8.291 -50.366 1.00 41.69 80 PHE A N 1
ATOM 613 C CA . PHE A 1 80 ? 11.048 7.956 -50.754 1.00 41.69 80 PHE A CA 1
ATOM 614 C C . PHE A 1 80 ? 10.073 8.722 -49.864 1.00 41.69 80 PHE A C 1
ATOM 616 O O . PHE A 1 80 ? 9.804 8.356 -48.723 1.00 41.69 80 PHE A O 1
ATOM 623 N N . ASN A 1 81 ? 9.523 9.800 -50.419 1.00 58.69 81 ASN A N 1
ATOM 624 C CA . ASN A 1 81 ? 8.237 10.317 -49.977 1.00 58.69 81 ASN A CA 1
ATOM 625 C C . ASN A 1 81 ? 7.163 9.313 -50.407 1.00 58.69 81 ASN A C 1
ATOM 627 O O . ASN A 1 81 ? 6.932 9.136 -51.602 1.00 58.69 81 ASN A O 1
ATOM 631 N N . SER A 1 82 ? 6.479 8.691 -49.450 1.00 42.50 82 SER A N 1
ATOM 632 C CA . SER A 1 82 ? 5.196 8.041 -49.707 1.00 42.50 82 SER A CA 1
ATOM 633 C C . SER A 1 82 ? 4.204 8.448 -48.623 1.00 42.50 82 SER A C 1
ATOM 635 O O . SER A 1 82 ? 4.429 8.291 -47.427 1.00 42.50 82 SER A O 1
ATOM 637 N N . ALA A 1 83 ? 3.128 9.084 -49.069 1.00 61.25 83 ALA A N 1
ATOM 638 C CA . ALA A 1 83 ? 1.975 9.400 -48.256 1.00 61.25 83 ALA A CA 1
ATOM 639 C C . ALA A 1 83 ? 1.086 8.153 -48.182 1.00 61.25 83 ALA A C 1
ATOM 641 O O . ALA A 1 83 ? 0.607 7.728 -49.229 1.00 61.25 83 ALA A O 1
ATOM 642 N N . ALA A 1 84 ? 0.840 7.597 -46.992 1.00 51.56 84 ALA A N 1
ATOM 643 C CA . ALA A 1 84 ? -0.327 6.754 -46.709 1.00 51.56 84 ALA A CA 1
ATOM 644 C C . ALA A 1 84 ? -0.432 6.396 -45.217 1.00 51.56 84 ALA A C 1
ATOM 646 O O . ALA A 1 84 ? 0.571 6.153 -44.560 1.00 51.56 84 ALA A O 1
ATOM 647 N N . HIS A 1 85 ? -1.682 6.337 -44.750 1.00 49.56 85 HIS A N 1
ATOM 648 C CA . HIS A 1 85 ? -2.178 5.661 -43.548 1.00 49.56 85 HIS A CA 1
ATOM 649 C C . HIS A 1 85 ? -1.536 6.017 -42.198 1.00 49.56 85 HIS A C 1
ATOM 651 O O . HIS A 1 85 ? -0.586 5.402 -41.728 1.00 49.56 85 HIS A O 1
ATOM 657 N N . LYS A 1 86 ? -2.171 6.968 -41.500 1.00 56.78 86 LYS A N 1
ATOM 658 C CA . LYS A 1 86 ? -2.143 6.984 -40.036 1.00 56.78 86 LYS A CA 1
ATOM 659 C C . LYS A 1 86 ? -3.094 5.895 -39.557 1.00 56.78 86 LYS A C 1
ATOM 661 O O . LYS A 1 86 ? -4.248 6.179 -39.247 1.00 56.78 86 LYS A O 1
ATOM 666 N N . ASP A 1 87 ? -2.633 4.654 -39.545 1.00 60.31 87 ASP A N 1
ATOM 667 C CA . ASP A 1 87 ? -3.194 3.729 -38.573 1.00 60.31 87 ASP A CA 1
ATOM 668 C C . ASP A 1 87 ? -2.821 4.332 -37.220 1.00 60.31 87 ASP A C 1
ATOM 670 O O . ASP A 1 87 ? -1.636 4.518 -36.930 1.00 60.31 87 ASP A O 1
ATOM 674 N N . ASP A 1 88 ? -3.822 4.771 -36.453 1.00 64.94 88 ASP A N 1
ATOM 675 C CA . ASP A 1 88 ? -3.630 5.209 -35.072 1.00 64.94 88 ASP A CA 1
ATOM 676 C C . ASP A 1 88 ? -3.139 3.984 -34.289 1.00 64.94 88 ASP A C 1
ATOM 678 O O . ASP A 1 88 ? -3.904 3.258 -33.652 1.00 64.94 88 ASP A O 1
ATOM 682 N N . ILE A 1 89 ? -1.833 3.718 -34.374 1.00 66.12 89 ILE A N 1
ATOM 683 C CA . ILE A 1 89 ? -1.114 2.904 -33.410 1.00 66.12 89 ILE A CA 1
ATOM 684 C C . ILE A 1 89 ? -1.362 3.610 -32.085 1.00 66.12 89 ILE A C 1
ATOM 686 O O . ILE A 1 89 ? -0.807 4.676 -31.811 1.00 66.12 89 ILE A O 1
ATOM 690 N N . LEU A 1 90 ? -2.263 3.040 -31.289 1.00 68.50 90 LEU A N 1
ATOM 691 C CA . LEU A 1 90 ? -2.501 3.460 -29.921 1.00 68.50 90 LEU A CA 1
ATOM 692 C C . LEU A 1 90 ? -1.193 3.257 -29.144 1.00 68.50 90 LEU A C 1
ATOM 694 O O . LEU A 1 90 ? -0.926 2.185 -28.604 1.00 68.50 90 LEU A O 1
ATOM 698 N N . ASP A 1 91 ? -0.345 4.291 -29.114 1.00 69.25 91 ASP A N 1
ATOM 699 C CA . ASP A 1 91 ? 0.889 4.298 -28.331 1.00 69.25 91 ASP A CA 1
ATOM 700 C C . ASP A 1 91 ? 0.539 4.481 -26.849 1.00 69.25 91 ASP A C 1
ATOM 702 O O . ASP A 1 91 ? 0.526 5.587 -26.295 1.00 69.25 91 ASP A O 1
ATOM 706 N N . HIS A 1 92 ? 0.258 3.356 -26.193 1.00 71.19 92 HIS A N 1
ATOM 707 C CA . HIS A 1 92 ? -0.012 3.291 -24.761 1.00 71.19 92 HIS A CA 1
ATOM 708 C C . HIS A 1 92 ? 1.176 3.736 -23.890 1.00 71.19 92 HIS A C 1
ATOM 710 O O . HIS A 1 92 ? 0.973 3.994 -22.706 1.00 71.19 92 HIS A O 1
ATOM 716 N N . ARG A 1 93 ? 2.395 3.910 -24.431 1.00 65.44 93 ARG A N 1
ATOM 717 C CA . ARG A 1 93 ? 3.542 4.420 -23.651 1.00 65.44 93 ARG A CA 1
ATOM 718 C C . ARG A 1 93 ? 3.373 5.888 -23.262 1.00 65.44 93 ARG A C 1
ATOM 720 O O . ARG A 1 93 ? 3.971 6.336 -22.290 1.00 65.44 93 ARG A O 1
ATOM 727 N N . THR A 1 94 ? 2.582 6.641 -24.028 1.00 62.00 94 THR A N 1
ATOM 728 C CA . THR A 1 94 ? 2.281 8.057 -23.750 1.00 62.00 94 THR A CA 1
ATOM 729 C C . THR A 1 94 ? 0.950 8.252 -23.035 1.00 62.00 94 THR A C 1
ATOM 731 O O . THR A 1 94 ? 0.634 9.367 -22.605 1.00 62.00 94 THR A O 1
ATOM 734 N N . GLN A 1 95 ? 0.163 7.181 -22.880 1.00 62.44 95 GLN A N 1
ATOM 735 C CA . GLN A 1 95 ? -1.048 7.258 -22.086 1.00 62.44 95 GLN A CA 1
ATOM 736 C C . GLN A 1 95 ? -0.656 7.604 -20.659 1.00 62.44 95 GLN A C 1
ATOM 738 O O . GLN A 1 95 ? 0.246 7.008 -20.076 1.00 62.44 95 GLN A O 1
ATOM 743 N N . LYS A 1 96 ? -1.323 8.620 -20.108 1.00 59.41 96 LYS A N 1
ATOM 744 C CA . LYS A 1 96 ? -1.078 9.131 -18.759 1.00 59.41 96 LYS A CA 1
ATOM 745 C C . LYS A 1 96 ? -1.595 8.147 -17.705 1.00 59.41 96 LYS A C 1
ATOM 747 O O . LYS A 1 96 ? -2.385 8.515 -16.842 1.00 59.41 96 LYS A O 1
ATOM 752 N N . ALA A 1 97 ? -1.159 6.894 -17.761 1.00 59.31 97 ALA A N 1
ATOM 753 C CA . ALA A 1 97 ? -1.195 5.994 -16.629 1.00 59.31 97 ALA A CA 1
ATOM 754 C C . ALA A 1 97 ? -0.171 6.532 -15.623 1.00 59.31 97 ALA A C 1
ATOM 756 O O . ALA A 1 97 ? 1.013 6.242 -15.697 1.00 59.31 97 ALA A O 1
ATOM 757 N N . ASN A 1 98 ? -0.651 7.432 -14.766 1.00 59.47 98 ASN A N 1
ATOM 758 C CA . ASN A 1 98 ? -0.014 7.937 -13.557 1.00 59.47 98 ASN A CA 1
ATOM 759 C C . ASN A 1 98 ? 1.515 8.178 -13.659 1.00 59.47 98 ASN A C 1
ATOM 761 O O . ASN A 1 98 ? 2.308 7.280 -13.369 1.00 59.47 98 ASN A O 1
ATOM 765 N N . PRO A 1 99 ? 1.949 9.400 -14.017 1.00 55.50 99 PRO A N 1
ATOM 766 C CA . PRO A 1 99 ? 3.258 9.673 -14.619 1.00 55.50 99 PRO A CA 1
ATOM 767 C C . PRO A 1 99 ? 4.505 9.308 -13.795 1.00 55.50 99 PRO A C 1
ATOM 769 O O . PRO A 1 99 ? 5.594 9.403 -14.337 1.00 55.50 99 PRO A O 1
ATOM 772 N N . ASN A 1 100 ? 4.386 8.893 -12.527 1.00 61.41 100 ASN A N 1
ATOM 773 C CA . ASN A 1 100 ? 5.531 8.599 -11.652 1.00 61.41 100 ASN A CA 1
ATOM 774 C C . ASN A 1 100 ? 5.325 7.386 -10.722 1.00 61.41 100 ASN A C 1
ATOM 776 O O . ASN A 1 100 ? 5.916 7.338 -9.645 1.00 61.41 100 ASN A O 1
ATOM 780 N N . GLY A 1 101 ? 4.430 6.445 -11.050 1.00 67.94 101 GLY A N 1
ATOM 781 C CA . GLY A 1 101 ? 4.141 5.319 -10.144 1.00 67.94 101 GLY A CA 1
ATOM 782 C C . GLY A 1 101 ? 3.585 5.762 -8.782 1.00 67.94 101 GLY A C 1
ATOM 783 O O . GLY A 1 101 ? 3.727 5.059 -7.781 1.00 67.94 101 GLY A O 1
ATOM 784 N N . ARG A 1 102 ? 2.978 6.956 -8.728 1.00 78.56 102 ARG A N 1
ATOM 785 C CA . ARG A 1 102 ? 2.410 7.527 -7.506 1.00 78.56 102 ARG A CA 1
ATOM 786 C C . ARG A 1 102 ? 1.240 6.659 -7.056 1.00 78.56 102 ARG A C 1
ATOM 788 O O . ARG A 1 102 ? 0.439 6.260 -7.890 1.00 78.56 102 ARG A O 1
ATOM 795 N N . THR A 1 103 ? 1.087 6.392 -5.765 1.00 84.62 103 THR A N 1
ATOM 796 C CA . THR A 1 103 ? -0.124 5.714 -5.283 1.00 84.62 103 THR A CA 1
ATOM 797 C C . THR A 1 103 ? -1.364 6.517 -5.718 1.00 84.62 103 THR A C 1
ATOM 799 O O . THR A 1 103 ? -1.372 7.739 -5.522 1.00 84.62 103 THR A O 1
ATOM 802 N N . PRO A 1 104 ? -2.378 5.885 -6.340 1.00 88.19 104 PRO A N 1
ATOM 803 C CA . PRO A 1 104 ? -3.642 6.541 -6.665 1.00 88.19 104 PRO A CA 1
ATOM 804 C C . PRO A 1 104 ? -4.283 7.173 -5.426 1.00 88.19 104 PRO A C 1
ATOM 806 O O . PRO A 1 104 ? -4.078 6.697 -4.313 1.00 88.19 104 PRO A O 1
ATOM 809 N N . SER A 1 105 ? -5.053 8.243 -5.617 1.00 88.81 105 SER A N 1
ATOM 810 C CA . SER A 1 105 ? -5.845 8.844 -4.539 1.00 88.81 105 SER A CA 1
ATOM 811 C C . SER A 1 105 ? -6.889 7.856 -4.009 1.00 88.81 105 SER A C 1
ATOM 813 O O . SER A 1 105 ? -7.477 7.116 -4.798 1.00 88.81 105 SER A O 1
ATOM 815 N N . VAL A 1 106 ? -7.152 7.878 -2.702 1.00 90.88 106 VAL A N 1
ATOM 816 C CA . VAL A 1 106 ? -8.250 7.123 -2.073 1.00 90.88 106 VAL A CA 1
ATOM 817 C C . VAL A 1 106 ? -9.402 8.086 -1.826 1.00 90.88 106 VAL A C 1
ATOM 819 O O . VAL A 1 106 ? -9.181 9.174 -1.309 1.00 90.88 106 VAL A O 1
ATOM 822 N N . ASP A 1 107 ? -10.614 7.738 -2.264 1.00 87.50 107 ASP A N 1
ATOM 823 C CA . ASP A 1 107 ? -11.822 8.574 -2.123 1.00 87.50 107 ASP A CA 1
ATOM 824 C C . ASP A 1 107 ? -11.679 10.017 -2.663 1.00 87.50 107 ASP A C 1
ATOM 826 O O . ASP A 1 107 ? -12.358 10.946 -2.231 1.00 87.50 107 ASP A O 1
ATOM 830 N N . GLY A 1 108 ? -10.785 10.219 -3.637 1.00 88.69 108 GLY A N 1
ATOM 831 C CA . GLY A 1 108 ? -10.461 11.536 -4.200 1.00 88.69 108 GLY A CA 1
ATOM 832 C C . GLY A 1 108 ? -9.409 12.329 -3.413 1.00 88.69 108 GLY A C 1
ATOM 833 O O . GLY A 1 108 ? -8.930 13.349 -3.909 1.00 88.69 108 GLY A O 1
ATOM 834 N N . GLU A 1 109 ? -8.977 11.844 -2.249 1.00 91.38 109 GLU A N 1
ATOM 835 C CA . GLU A 1 109 ? -7.900 12.422 -1.447 1.00 91.38 109 GLU A CA 1
ATOM 836 C C . GLU A 1 109 ? -6.540 11.842 -1.867 1.00 91.38 109 GLU A C 1
ATOM 838 O O . GLU A 1 109 ? -6.344 10.629 -1.973 1.00 91.38 109 GLU A O 1
ATOM 843 N N . ALA A 1 110 ? -5.580 12.716 -2.173 1.00 90.25 110 ALA A N 1
ATOM 844 C CA . ALA A 1 110 ? -4.226 12.297 -2.515 1.00 90.25 110 ALA A CA 1
ATOM 845 C C . ALA A 1 110 ? -3.396 12.057 -1.250 1.00 90.25 110 ALA A C 1
ATOM 847 O O . ALA A 1 110 ? -3.435 12.860 -0.326 1.00 90.25 110 ALA A O 1
ATOM 848 N N . PHE A 1 111 ? -2.568 11.011 -1.259 1.00 87.81 111 PHE A N 1
ATOM 849 C CA . PHE A 1 111 ? -1.570 10.805 -0.213 1.00 87.81 111 PHE A CA 1
ATOM 850 C C . PHE A 1 111 ? -0.521 11.925 -0.248 1.00 87.81 111 PHE A C 1
ATOM 852 O O . PHE A 1 111 ? 0.276 12.005 -1.187 1.00 87.81 111 PHE A O 1
ATOM 859 N N . ASP A 1 112 ? -0.519 12.776 0.774 1.00 92.38 112 ASP A N 1
ATOM 860 C CA . ASP A 1 112 ? 0.401 13.906 0.939 1.00 92.38 112 ASP A CA 1
ATOM 861 C C . ASP A 1 112 ? 1.471 13.650 2.017 1.00 92.38 112 ASP A C 1
ATOM 863 O O . ASP A 1 112 ? 2.585 14.172 1.932 1.00 92.38 112 ASP A O 1
ATOM 867 N N . MET A 1 113 ? 1.165 12.796 2.997 1.00 89.06 113 MET A N 1
ATOM 868 C CA . MET A 1 113 ? 2.038 12.454 4.115 1.00 89.06 113 MET A CA 1
ATOM 869 C C . MET A 1 113 ? 2.554 11.012 4.041 1.00 89.06 113 MET A C 1
ATOM 871 O O . MET A 1 113 ? 1.824 10.066 3.748 1.00 89.06 113 MET A O 1
ATOM 875 N N . VAL A 1 114 ? 3.830 10.831 4.397 1.00 89.94 114 VAL A N 1
ATOM 876 C CA . VAL A 1 114 ? 4.475 9.516 4.518 1.00 89.94 114 VAL A CA 1
ATOM 877 C C . VAL A 1 114 ? 4.710 9.185 5.988 1.00 89.94 114 VAL A C 1
ATOM 879 O O . VAL A 1 114 ? 5.295 9.972 6.737 1.00 89.94 114 VAL A O 1
ATOM 882 N N . ARG A 1 115 ? 4.297 7.985 6.405 1.00 88.88 115 ARG A N 1
ATOM 883 C CA . ARG A 1 115 ? 4.591 7.442 7.733 1.00 88.88 115 ARG A CA 1
ATOM 884 C C . ARG A 1 115 ? 5.069 5.996 7.643 1.00 88.88 115 ARG A C 1
ATOM 886 O O . ARG A 1 115 ? 4.435 5.163 7.008 1.00 88.88 115 ARG A O 1
ATOM 893 N N . SER A 1 116 ? 6.174 5.708 8.327 1.00 89.62 116 SER A N 1
ATOM 894 C CA . SER A 1 116 ? 6.770 4.372 8.400 1.00 89.62 116 SER A CA 1
ATOM 895 C C . SER A 1 116 ? 6.346 3.640 9.676 1.00 89.62 116 SER A C 1
ATOM 897 O O . SER A 1 116 ? 6.304 4.237 10.752 1.00 89.62 116 SER A O 1
ATOM 899 N N . TYR A 1 117 ? 6.093 2.333 9.567 1.00 91.94 117 TYR A N 1
ATOM 900 C CA . TYR A 1 117 ? 5.730 1.456 10.685 1.00 91.94 117 TYR A CA 1
ATOM 901 C C . TYR A 1 117 ? 6.636 0.227 10.739 1.00 91.94 117 TYR A C 1
ATOM 903 O O . TYR A 1 117 ? 7.020 -0.325 9.709 1.00 91.94 117 TYR A O 1
ATOM 911 N N . THR A 1 118 ? 6.930 -0.251 11.947 1.00 95.69 118 THR A N 1
ATOM 912 C CA . THR A 1 118 ? 7.561 -1.558 12.157 1.00 95.69 118 THR A CA 1
ATOM 913 C C . THR A 1 118 ? 6.476 -2.627 12.290 1.00 95.69 118 THR A C 1
ATOM 915 O O . THR A 1 118 ? 5.726 -2.669 13.264 1.00 95.69 118 THR A O 1
ATOM 918 N N . LEU A 1 119 ? 6.363 -3.501 11.288 1.00 94.81 119 LEU A N 1
ATOM 919 C CA . LEU A 1 119 ? 5.349 -4.558 11.252 1.00 94.81 119 LEU A CA 1
ATOM 920 C C . LEU A 1 119 ? 5.947 -5.914 11.637 1.00 94.81 119 LEU A C 1
ATOM 922 O O . LEU A 1 119 ? 7.066 -6.258 11.259 1.00 94.81 119 LEU A O 1
ATOM 926 N N . ARG A 1 120 ? 5.173 -6.729 12.363 1.00 98.00 120 ARG A N 1
ATOM 927 C CA . ARG A 1 120 ? 5.545 -8.127 12.626 1.00 98.00 120 ARG A CA 1
ATOM 928 C C . ARG A 1 120 ? 5.506 -8.926 11.322 1.00 98.00 120 ARG A C 1
ATOM 930 O O . ARG A 1 120 ? 4.650 -8.692 10.469 1.00 98.00 120 ARG A O 1
ATOM 937 N N . ARG A 1 121 ? 6.345 -9.963 11.215 1.00 97.56 121 ARG A N 1
ATOM 938 C CA . ARG A 1 121 ? 6.364 -10.876 10.053 1.00 97.56 121 ARG A CA 1
ATOM 939 C C . ARG A 1 121 ? 4.992 -11.497 9.763 1.00 97.56 121 ARG A C 1
ATOM 941 O O . ARG A 1 121 ? 4.625 -11.667 8.605 1.00 97.56 121 ARG A O 1
ATOM 948 N N . SER A 1 122 ? 4.226 -11.831 10.803 1.00 97.81 122 SER A N 1
ATOM 949 C CA . SER A 1 122 ? 2.862 -12.355 10.662 1.00 97.81 122 SER A CA 1
ATOM 950 C C . SER A 1 122 ? 1.910 -11.336 10.034 1.00 97.81 122 SER A C 1
ATOM 952 O O . SER A 1 122 ? 1.140 -11.699 9.152 1.00 97.81 122 SER A O 1
ATOM 954 N N . THR A 1 123 ? 1.997 -10.067 10.431 1.00 96.94 123 THR A N 1
ATOM 955 C CA . THR A 1 123 ? 1.158 -8.983 9.906 1.00 96.94 123 THR A CA 1
ATOM 956 C C . THR A 1 123 ? 1.426 -8.732 8.426 1.00 96.94 123 THR A C 1
ATOM 958 O O . THR A 1 123 ? 0.482 -8.632 7.654 1.00 96.94 123 THR A O 1
ATOM 961 N N . VAL A 1 124 ? 2.693 -8.728 7.999 1.00 95.69 124 VAL A N 1
ATOM 962 C CA . VAL A 1 124 ? 3.051 -8.583 6.573 1.00 95.69 124 VAL A CA 1
ATOM 963 C C . VAL A 1 124 ? 2.485 -9.735 5.734 1.00 95.69 124 VAL A C 1
ATOM 965 O O . VAL A 1 124 ? 1.967 -9.517 4.642 1.00 95.69 124 VAL A O 1
ATOM 968 N N . ARG A 1 125 ? 2.501 -10.967 6.261 1.00 96.94 125 ARG A N 1
ATOM 969 C CA . ARG A 1 125 ? 1.865 -12.117 5.593 1.00 96.94 125 ARG A CA 1
ATOM 970 C C . ARG A 1 125 ? 0.350 -11.953 5.479 1.00 96.94 125 ARG A C 1
ATOM 972 O O . ARG A 1 125 ? -0.218 -12.340 4.466 1.00 96.94 125 ARG A O 1
ATOM 979 N N . ILE A 1 126 ? -0.302 -11.407 6.506 1.00 96.75 126 ILE A N 1
ATOM 980 C CA . ILE A 1 126 ? -1.744 -11.121 6.478 1.00 96.75 126 ILE A CA 1
ATOM 981 C C . ILE A 1 126 ? -2.053 -10.038 5.438 1.00 96.75 126 ILE A C 1
ATOM 983 O O . ILE A 1 126 ? -2.959 -10.236 4.643 1.00 96.75 126 ILE A O 1
ATOM 987 N N . LEU A 1 127 ? -1.265 -8.961 5.371 1.00 95.62 127 LEU A N 1
ATOM 988 C CA . LEU A 1 127 ? -1.380 -7.926 4.333 1.00 95.62 127 LEU A CA 1
ATOM 989 C C . LEU A 1 127 ? -1.296 -8.514 2.917 1.00 95.62 127 LEU A C 1
ATOM 991 O O . LEU A 1 127 ? -2.121 -8.189 2.067 1.00 95.62 127 LEU A O 1
ATOM 995 N N . GLY A 1 128 ? -0.359 -9.438 2.682 1.00 94.81 128 GLY A N 1
ATOM 996 C CA . GLY A 1 128 ? -0.273 -10.166 1.413 1.00 94.81 128 GLY A CA 1
ATOM 997 C C . GLY A 1 128 ? -1.529 -10.991 1.115 1.00 94.81 128 GLY A C 1
ATOM 998 O O . GLY A 1 128 ? -2.035 -10.949 -0.000 1.00 94.81 128 GLY A O 1
ATOM 999 N N . LYS A 1 129 ? -2.080 -11.689 2.117 1.00 96.44 129 LYS A N 1
ATOM 1000 C CA . LYS A 1 129 ? -3.346 -12.428 1.965 1.00 96.44 129 LYS A CA 1
ATOM 1001 C C . LYS A 1 129 ? -4.515 -11.505 1.636 1.00 96.44 129 LYS A C 1
ATOM 1003 O O . LYS A 1 129 ? -5.308 -11.862 0.778 1.00 96.44 129 LYS A O 1
ATOM 1008 N N . ILE A 1 130 ? -4.602 -10.343 2.290 1.00 96.25 130 ILE A N 1
ATOM 1009 C CA . ILE A 1 130 ? -5.646 -9.345 2.020 1.00 96.25 130 ILE A CA 1
ATOM 1010 C C . ILE A 1 130 ? -5.566 -8.887 0.563 1.00 96.25 130 ILE A C 1
ATOM 1012 O O . ILE A 1 130 ? -6.582 -8.887 -0.114 1.00 96.25 130 ILE A O 1
ATOM 1016 N N . LYS A 1 131 ? -4.363 -8.586 0.055 1.00 94.88 131 LYS A N 1
ATOM 1017 C CA . LYS A 1 131 ? -4.174 -8.189 -1.348 1.00 94.88 131 LYS A CA 1
ATOM 1018 C C . LYS A 1 131 ? -4.654 -9.258 -2.340 1.00 94.88 131 LYS A C 1
ATOM 1020 O O . LYS A 1 131 ? -5.208 -8.903 -3.366 1.00 94.88 131 LYS A O 1
ATOM 1025 N N . VAL A 1 132 ? -4.469 -10.545 -2.032 1.00 95.25 132 VAL A N 1
ATOM 1026 C CA . VAL A 1 132 ? -4.909 -11.658 -2.901 1.00 95.25 132 VAL A CA 1
ATOM 1027 C C . VAL A 1 132 ? -6.433 -11.815 -2.936 1.00 95.25 132 VAL A C 1
ATOM 1029 O O . VAL A 1 132 ? -6.967 -12.246 -3.948 1.00 95.25 132 VAL A O 1
ATOM 1032 N N . ILE A 1 133 ? -7.132 -11.506 -1.840 1.00 95.75 133 ILE A N 1
ATOM 1033 C CA . ILE A 1 133 ? -8.601 -11.634 -1.753 1.00 95.75 133 ILE A CA 1
ATOM 1034 C C . ILE A 1 133 ? -9.340 -10.325 -2.057 1.00 95.75 133 ILE A C 1
ATOM 1036 O O . ILE A 1 133 ? -10.561 -10.278 -1.923 1.00 95.75 133 ILE A O 1
ATOM 1040 N N . HIS A 1 134 ? -8.614 -9.252 -2.365 1.00 95.31 134 HIS A N 1
ATOM 1041 C CA . HIS A 1 134 ? -9.195 -7.940 -2.598 1.00 95.31 134 HIS A CA 1
ATOM 1042 C C . HIS A 1 134 ? -9.947 -7.913 -3.934 1.00 95.31 134 HIS A C 1
ATOM 1044 O O . HIS A 1 134 ? -9.549 -8.574 -4.886 1.00 95.31 134 HIS A O 1
ATOM 1050 N N . ASN A 1 135 ? -11.029 -7.135 -4.011 1.00 94.00 135 ASN A N 1
ATOM 1051 C CA . ASN A 1 135 ? -11.873 -7.083 -5.209 1.00 94.00 135 ASN A CA 1
ATOM 1052 C C . ASN A 1 135 ? -11.154 -6.470 -6.423 1.00 94.00 135 ASN A C 1
ATOM 1054 O O . ASN A 1 135 ? -11.477 -6.797 -7.559 1.00 94.00 135 ASN A O 1
ATOM 1058 N N . ASP A 1 136 ? -10.228 -5.546 -6.171 1.00 91.25 136 ASP A N 1
ATOM 1059 C CA . ASP A 1 136 ? -9.331 -4.969 -7.175 1.00 91.25 136 ASP A CA 1
ATOM 1060 C C . ASP A 1 136 ? -7.957 -5.646 -7.106 1.00 91.25 136 ASP A C 1
ATOM 1062 O O . ASP A 1 136 ? -7.244 -5.497 -6.107 1.00 91.25 136 ASP A O 1
ATOM 1066 N N . ASP A 1 137 ? -7.585 -6.337 -8.185 1.00 88.88 137 ASP A N 1
ATOM 1067 C CA . ASP A 1 137 ? -6.302 -7.030 -8.348 1.00 88.88 137 ASP A CA 1
ATOM 1068 C C . ASP A 1 137 ? -5.100 -6.070 -8.261 1.00 88.88 137 ASP A C 1
ATOM 1070 O O . ASP A 1 137 ? -4.012 -6.437 -7.802 1.00 88.88 137 ASP A O 1
ATOM 1074 N N . ASN A 1 138 ? -5.292 -4.812 -8.668 1.00 89.81 138 ASN A N 1
ATOM 1075 C CA . ASN A 1 138 ? -4.246 -3.792 -8.723 1.00 89.81 138 ASN A CA 1
ATOM 1076 C C . ASN A 1 138 ? -4.216 -2.891 -7.485 1.00 89.81 138 ASN A C 1
ATOM 1078 O O . ASN A 1 138 ? -3.515 -1.874 -7.473 1.00 89.81 138 ASN A O 1
ATOM 1082 N N . VAL A 1 139 ? -4.911 -3.278 -6.412 1.00 92.44 139 VAL A N 1
ATOM 1083 C CA . VAL A 1 139 ? -4.989 -2.475 -5.192 1.00 92.44 139 VAL A CA 1
ATOM 1084 C C . VAL A 1 139 ? -3.606 -2.186 -4.607 1.00 92.44 139 VAL A C 1
ATOM 1086 O O . VAL A 1 139 ? -2.735 -3.062 -4.481 1.00 92.44 139 VAL A O 1
ATOM 1089 N N . TYR A 1 140 ? -3.394 -0.937 -4.202 1.00 92.75 140 TYR A N 1
ATOM 1090 C CA . TYR A 1 140 ? -2.173 -0.520 -3.527 1.00 92.75 140 TYR A CA 1
ATOM 1091 C C . TYR A 1 140 ? -2.230 -0.850 -2.035 1.00 92.75 140 TYR A C 1
ATOM 1093 O O . TYR A 1 140 ? -3.271 -0.764 -1.387 1.00 92.75 140 TYR A O 1
ATOM 1101 N N . LEU A 1 141 ? -1.075 -1.182 -1.452 1.00 92.31 141 LEU A N 1
ATOM 1102 C CA . LEU A 1 141 ? -0.998 -1.524 -0.029 1.00 92.31 141 LEU A CA 1
ATOM 1103 C C . LEU A 1 141 ? -1.437 -0.361 0.869 1.00 92.31 141 LEU A C 1
ATOM 1105 O O . LEU A 1 141 ? -2.065 -0.582 1.899 1.00 92.31 141 LEU A O 1
ATOM 1109 N N . ASN A 1 142 ? -1.134 0.870 0.454 1.00 92.38 142 ASN A N 1
ATOM 1110 C CA . ASN A 1 142 ? -1.547 2.077 1.162 1.00 92.38 142 ASN A CA 1
ATOM 1111 C C . ASN A 1 142 ? -3.073 2.175 1.259 1.00 92.38 142 ASN A C 1
ATOM 1113 O O . ASN A 1 142 ? -3.564 2.507 2.329 1.00 92.38 142 ASN A O 1
ATOM 1117 N N . THR A 1 143 ? -3.803 1.829 0.194 1.00 94.25 143 THR A N 1
ATOM 1118 C CA . THR A 1 143 ? -5.274 1.802 0.181 1.00 94.25 143 THR A CA 1
ATOM 1119 C C . THR A 1 143 ? -5.814 0.811 1.208 1.00 94.25 143 THR A C 1
ATOM 1121 O O . THR A 1 143 ? -6.625 1.181 2.048 1.00 94.25 143 THR A O 1
ATOM 1124 N N . ILE A 1 144 ? -5.275 -0.415 1.233 1.00 95.31 144 ILE A N 1
ATOM 1125 C CA . ILE A 1 144 ? -5.668 -1.442 2.215 1.00 95.31 144 ILE A CA 1
ATOM 1126 C C . ILE A 1 144 ? -5.433 -0.955 3.652 1.00 95.31 144 ILE A C 1
ATOM 1128 O O . ILE A 1 144 ? -6.261 -1.162 4.538 1.00 95.31 144 ILE A O 1
ATOM 1132 N N . VAL A 1 145 ? -4.273 -0.344 3.906 1.00 94.81 145 VAL A N 1
ATOM 1133 C CA . VAL A 1 145 ? -3.911 0.149 5.242 1.00 94.81 145 VAL A CA 1
ATOM 1134 C C . VAL A 1 145 ? -4.832 1.289 5.673 1.00 94.81 145 VAL A C 1
ATOM 1136 O O . VAL A 1 145 ? -5.279 1.308 6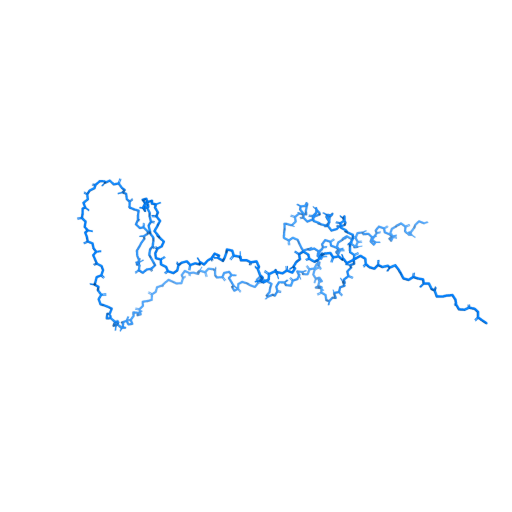.817 1.00 94.81 145 VAL A O 1
ATOM 1139 N N . ASP A 1 146 ? -5.123 2.211 4.766 1.00 94.62 146 ASP A N 1
ATOM 1140 C CA . ASP A 1 146 ? -5.990 3.363 4.990 1.00 94.62 146 ASP A CA 1
ATOM 1141 C C . ASP A 1 146 ? -7.430 2.935 5.330 1.00 94.62 146 ASP A C 1
ATOM 1143 O O . ASP A 1 146 ? -7.960 3.300 6.384 1.00 94.62 146 ASP A O 1
ATOM 1147 N N . GLU A 1 147 ? -8.016 2.037 4.532 1.00 94.62 147 GLU A N 1
ATOM 1148 C CA . GLU A 1 147 ? -9.333 1.447 4.805 1.00 94.62 147 GLU A CA 1
ATOM 1149 C C . GLU A 1 147 ? -9.378 0.712 6.151 1.00 94.62 147 GLU A C 1
ATOM 1151 O O . GLU A 1 147 ? -10.312 0.892 6.937 1.00 94.62 147 GLU A O 1
ATOM 1156 N N . ALA A 1 148 ? -8.349 -0.083 6.462 1.00 95.88 148 ALA A N 1
ATOM 1157 C CA . ALA A 1 148 ? -8.274 -0.816 7.722 1.00 95.88 148 ALA A CA 1
ATOM 1158 C C . ALA A 1 148 ? -8.210 0.123 8.939 1.00 95.88 148 ALA A C 1
ATOM 1160 O O . ALA A 1 148 ? -8.839 -0.148 9.967 1.00 95.88 148 ALA A O 1
ATOM 1161 N N . ILE A 1 149 ? -7.472 1.234 8.832 1.00 95.62 149 ILE A N 1
ATOM 1162 C CA . ILE A 1 149 ? -7.393 2.251 9.886 1.00 95.62 149 ILE A CA 1
ATOM 1163 C C . ILE A 1 149 ? -8.751 2.931 10.069 1.00 95.62 149 ILE A C 1
ATOM 1165 O O . ILE A 1 149 ? -9.205 3.043 11.210 1.00 95.62 149 ILE A O 1
ATOM 1169 N N . ARG A 1 150 ? -9.429 3.335 8.982 1.00 96.00 150 ARG A N 1
ATOM 1170 C CA . ARG A 1 150 ? -10.775 3.934 9.058 1.00 96.00 150 ARG A CA 1
ATOM 1171 C C . ARG A 1 150 ? -11.782 2.979 9.696 1.00 96.00 150 ARG A C 1
ATOM 1173 O O . ARG A 1 150 ? -12.510 3.377 10.605 1.00 96.00 150 ARG A O 1
ATOM 1180 N N . TYR A 1 151 ? -11.780 1.714 9.276 1.00 96.44 151 TYR A N 1
ATOM 1181 C CA . TYR A 1 151 ? -12.651 0.683 9.838 1.00 96.44 151 TYR A CA 1
ATOM 1182 C C . TYR A 1 151 ? -12.432 0.518 11.348 1.00 96.44 151 TYR A C 1
ATOM 1184 O O . TYR A 1 151 ? -13.386 0.530 12.129 1.00 96.44 151 TYR A O 1
ATOM 1192 N N . TYR A 1 152 ? -11.173 0.414 11.783 1.00 97.12 152 TYR A N 1
ATOM 1193 C CA . TYR A 1 152 ? -10.855 0.252 13.201 1.00 97.12 152 TYR A CA 1
ATOM 1194 C C . TYR A 1 152 ? -11.153 1.514 14.024 1.00 97.12 152 TYR A C 1
ATOM 1196 O O . TYR A 1 152 ? -11.585 1.415 15.172 1.00 97.12 152 TYR A O 1
ATOM 1204 N N . TYR A 1 153 ? -10.975 2.702 13.441 1.00 97.25 153 TYR A N 1
ATOM 1205 C CA . TYR A 1 153 ? -11.355 3.964 14.070 1.00 97.25 153 TYR A CA 1
ATOM 1206 C C . TYR A 1 153 ? -12.862 4.034 14.345 1.00 97.25 153 TYR A C 1
ATOM 1208 O O . TYR A 1 153 ? -13.257 4.316 15.478 1.00 97.25 153 TYR A O 1
ATOM 1216 N N . GLU A 1 154 ? -13.705 3.728 13.354 1.00 96.56 154 GLU A N 1
ATOM 1217 C CA . GLU A 1 154 ? -15.162 3.723 13.536 1.00 96.56 154 GLU A CA 1
ATOM 1218 C C . GLU A 1 154 ? -15.607 2.639 14.529 1.00 96.56 154 GLU A C 1
ATOM 1220 O O . GLU A 1 154 ? -16.462 2.897 15.379 1.00 96.56 154 GLU A O 1
ATOM 1225 N N . TYR A 1 155 ? -14.967 1.464 14.514 1.00 96.19 155 TYR A N 1
ATOM 1226 C CA . TYR A 1 155 ? -15.172 0.441 15.543 1.00 96.19 155 TYR A CA 1
ATOM 1227 C C . TYR A 1 155 ? -14.897 0.988 16.954 1.00 96.19 155 TYR A C 1
ATOM 1229 O O . TYR A 1 155 ? -15.747 0.872 17.836 1.00 96.19 155 TYR A O 1
ATOM 1237 N N . LEU A 1 156 ? -13.747 1.628 17.189 1.00 96.00 156 LEU A N 1
ATOM 1238 C CA . LEU A 1 156 ? -13.420 2.195 18.503 1.00 96.00 156 LEU A CA 1
ATOM 1239 C C . LEU A 1 156 ? -14.382 3.314 18.915 1.00 96.00 156 LEU A C 1
ATOM 1241 O O . LEU A 1 156 ? -14.823 3.357 20.059 1.00 96.00 156 LEU A O 1
ATOM 1245 N N . LYS A 1 157 ? -14.726 4.206 17.986 1.00 95.75 157 LYS A N 1
ATOM 1246 C CA . LYS A 1 157 ? -15.628 5.342 18.210 1.00 95.75 157 LYS A CA 1
ATOM 1247 C C . LYS A 1 157 ? -17.043 4.906 18.588 1.00 95.75 157 LYS A C 1
ATOM 1249 O O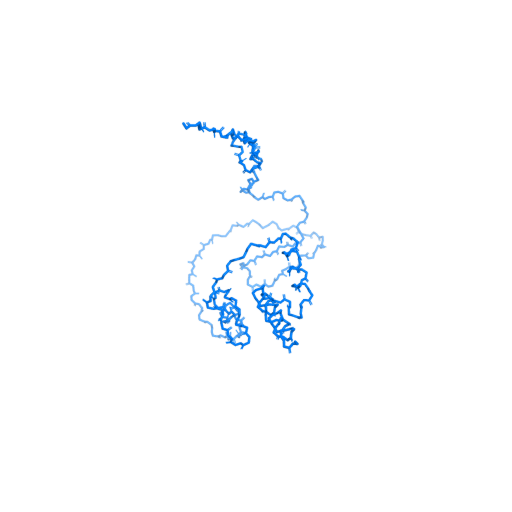 . LYS A 1 157 ? -17.658 5.545 19.439 1.00 95.75 157 LYS A O 1
ATOM 1254 N N . ASN A 1 158 ? -17.552 3.836 17.979 1.00 94.12 158 ASN A N 1
ATOM 1255 C CA . ASN A 1 158 ? -18.870 3.291 18.303 1.00 94.12 158 ASN A CA 1
ATOM 1256 C C . ASN A 1 158 ? -18.875 2.591 19.667 1.00 94.12 158 ASN A C 1
ATOM 1258 O O . ASN A 1 158 ? -19.806 2.793 20.437 1.00 94.12 158 ASN A O 1
ATOM 1262 N N . ASN A 1 159 ? -17.805 1.866 20.006 1.00 90.31 159 ASN A N 1
ATOM 1263 C CA . ASN A 1 159 ? -17.659 1.217 21.314 1.00 90.31 159 ASN A CA 1
ATOM 1264 C C . ASN A 1 159 ? -17.381 2.195 22.471 1.00 90.31 159 ASN A C 1
ATOM 1266 O O . ASN A 1 159 ? -17.470 1.809 23.629 1.00 90.31 159 ASN A O 1
ATOM 1270 N N . LEU A 1 160 ? -17.018 3.449 22.183 1.00 85.56 160 LEU A N 1
ATOM 1271 C CA . LE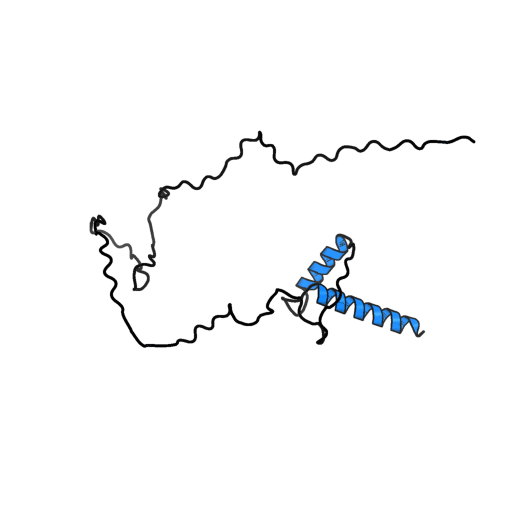U A 1 160 ? -16.815 4.489 23.200 1.00 85.56 160 LEU A CA 1
ATOM 1272 C C . LEU A 1 160 ? -18.109 5.212 23.611 1.00 85.56 160 LEU A C 1
ATOM 1274 O O . LEU A 1 160 ? -18.070 6.045 24.512 1.00 85.56 160 LEU A O 1
ATOM 1278 N N . LYS A 1 161 ? -19.216 4.982 22.894 1.00 65.62 161 LYS A N 1
ATOM 1279 C CA . LYS A 1 161 ? -20.505 5.658 23.109 1.00 65.62 161 LYS A CA 1
ATOM 1280 C C . LYS A 1 161 ? -21.481 4.877 24.002 1.00 65.62 161 LYS A C 1
ATOM 1282 O O . LYS A 1 161 ? -22.612 5.335 24.157 1.00 65.62 161 LYS A O 1
ATOM 1287 N N . GLU A 1 162 ? -21.057 3.748 24.566 1.00 54.19 162 GLU A N 1
ATOM 1288 C CA . GLU A 1 162 ? -21.756 3.044 25.658 1.00 54.19 162 GLU A CA 1
ATOM 1289 C C . GLU A 1 162 ? -21.249 3.514 27.027 1.00 54.19 162 GLU A C 1
ATOM 1291 O O . GLU A 1 162 ? -22.094 3.656 27.939 1.00 54.19 162 GLU A O 1
#